Protein 7D35 (pdb70)

Foldseek 3Di:
DFDKDWDDFQADVVVVVVLVVQLVVLVVPDDDFVSSQVSSQVVCCVVPNDDKGKGKAQDDDDDDDADGNFWTWIDGHRMI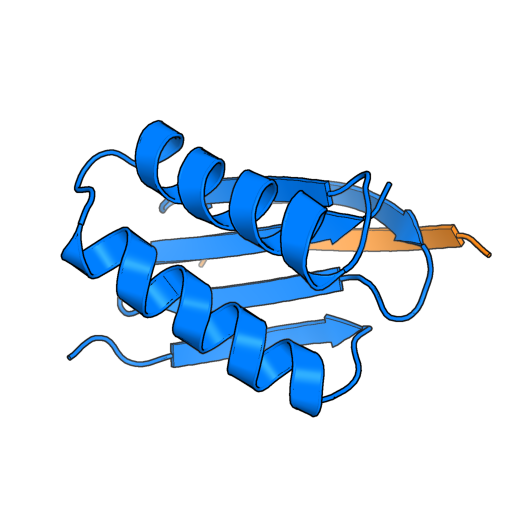MTMGHD/DDDDDDDDDD

B-factor: mean 33.05, std 10.66, range [12.39, 73.3]

Structure (mmCIF, N/CA/C/O backbone):
data_7D35
#
_entry.id   7D35
#
_cell.length_a   43.426
_cell.length_b   43.426
_cell.length_c   205.190
_cell.angle_alpha   90.000
_cell.angle_beta   90.000
_cell.angle_gamma   120.000
#
_symmetry.space_group_name_H-M   'P 61 2 2'
#
loop_
_entity.id
_entity.type
_entity.pdbx_description
1 polymer 'Dynein light chain 1, cytoplasmic'
2 polymer 'Peptide from Polymerase cofactor VP35'
3 water water
#
loop_
_atom_site.group_PDB
_atom_site.id
_atom_site.type_symbol
_atom_site.label_atom_id
_atom_site.label_alt_id
_atom_site.label_comp_id
_atom_site.label_asym_id
_atom_site.label_entity_id
_atom_site.label_seq_id
_atom_site.pdbx_PDB_ins_code
_atom_site.Cartn_x
_atom_site.Cartn_y
_atom_site.Cartn_z
_atom_site.occupancy
_atom_site.B_iso_or_equiv
_atom_site.auth_seq_id
_atom_site.auth_comp_id
_atom_site.auth_asym_id
_atom_site.auth_atom_id
_atom_site.pdbx_PDB_model_num
ATOM 1 N N . ASP A 1 5 ? 4.798 -11.881 3.449 1.00 54.44 3 ASP A N 1
ATOM 2 C CA . ASP A 1 5 ? 4.105 -10.728 2.881 1.00 59.64 3 ASP A CA 1
ATOM 3 C C . ASP A 1 5 ? 3.712 -10.996 1.418 1.00 57.24 3 ASP A C 1
ATOM 4 O O . ASP A 1 5 ? 2.519 -11.031 1.080 1.00 52.89 3 ASP A O 1
ATOM 9 N N . ARG A 1 6 ? 4.726 -11.170 0.563 1.00 59.23 4 ARG A N 1
ATOM 10 C CA . ARG A 1 6 ? 4.536 -11.428 -0.862 1.00 52.37 4 ARG A CA 1
ATOM 11 C C . ARG A 1 6 ? 4.575 -12.929 -1.126 1.00 51.27 4 ARG A C 1
ATOM 12 O O . ARG A 1 6 ? 5.401 -13.646 -0.553 1.00 53.00 4 ARG A O 1
ATOM 20 N N . LYS A 1 7 ? 3.699 -13.400 -2.012 1.00 46.58 5 LYS A N 1
ATOM 21 C CA . LYS A 1 7 ? 3.531 -14.836 -2.234 1.00 41.48 5 LYS A CA 1
ATOM 22 C C . LYS A 1 7 ? 4.619 -15.351 -3.176 1.00 45.25 5 LYS A C 1
ATOM 23 O O . LYS A 1 7 ? 4.598 -15.061 -4.380 1.00 48.65 5 LYS A O 1
ATOM 29 N N . ALA A 1 8 ? 5.561 -16.135 -2.644 1.00 39.57 6 ALA A N 1
ATOM 30 C CA . ALA A 1 8 ? 6.593 -16.744 -3.479 1.00 36.65 6 ALA A CA 1
ATOM 31 C C . ALA A 1 8 ? 6.011 -17.890 -4.305 1.00 40.69 6 ALA A C 1
ATOM 32 O O . ALA A 1 8 ? 5.350 -18.781 -3.767 1.00 43.34 6 ALA A O 1
ATOM 34 N N . VAL A 1 9 ? 6.249 -17.863 -5.618 1.00 44.43 7 VAL A N 1
ATOM 35 C CA . VAL A 1 9 ? 5.810 -18.907 -6.545 1.00 35.81 7 VAL A CA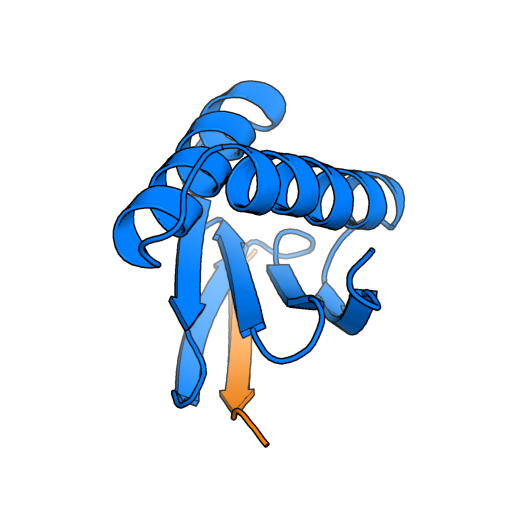 1
ATOM 36 C C . VAL A 1 9 ? 7.008 -19.269 -7.414 1.00 34.82 7 VAL A C 1
ATOM 37 O O . VAL A 1 9 ? 7.421 -18.468 -8.259 1.00 37.92 7 VAL A O 1
ATOM 41 N N . ILE A 1 10 ? 7.568 -20.461 -7.223 1.00 34.26 8 ILE A N 1
ATOM 42 C CA . ILE A 1 10 ? 8.694 -20.891 -8.049 1.00 31.42 8 ILE A CA 1
ATOM 43 C C . ILE A 1 10 ? 8.146 -21.421 -9.366 1.00 34.28 8 ILE A C 1
ATOM 44 O O . ILE A 1 10 ? 7.331 -22.350 -9.384 1.00 39.50 8 ILE A O 1
ATOM 49 N N . LYS A 1 11 ? 8.586 -20.821 -10.475 1.00 30.81 9 LYS A N 1
ATOM 50 C CA . LYS A 1 11 ? 8.076 -21.166 -11.791 1.00 33.47 9 LYS A CA 1
ATOM 51 C C . LYS A 1 11 ? 8.990 -22.120 -12.553 1.00 31.46 9 LYS A C 1
ATOM 52 O O . LYS A 1 11 ? 8.515 -22.828 -13.447 1.00 29.54 9 LYS A O 1
ATOM 58 N N . ASN A 1 12 ? 10.273 -22.174 -12.202 1.00 26.75 10 ASN A N 1
ATOM 59 C CA . ASN A 1 12 ? 11.223 -23.052 -12.864 1.00 28.78 10 ASN A CA 1
ATOM 60 C C . ASN A 1 12 ? 12.504 -23.063 -12.048 1.00 29.32 10 ASN A C 1
ATOM 61 O O . ASN A 1 12 ? 13.038 -22.000 -11.726 1.00 29.27 10 ASN A O 1
ATOM 66 N N . ALA A 1 13 ? 13.008 -24.245 -11.709 1.00 30.51 11 ALA A N 1
ATOM 67 C CA . ALA A 1 13 ? 14.235 -24.326 -10.926 1.00 32.67 11 ALA A CA 1
ATOM 68 C C . ALA A 1 13 ? 15.043 -25.534 -11.367 1.00 35.71 11 ALA A C 1
ATOM 69 O O . ALA A 1 13 ? 14.533 -26.657 -11.385 1.00 43.46 11 ALA A O 1
ATOM 71 N N . ASP A 1 14 ? 16.293 -25.293 -11.737 1.00 34.77 12 ASP A N 1
ATOM 72 C CA . ASP A 1 14 ? 17.313 -26.327 -11.837 1.00 35.02 12 ASP A CA 1
ATOM 73 C C . ASP A 1 14 ? 18.253 -26.052 -10.668 1.00 39.28 12 ASP A C 1
ATOM 74 O O . ASP A 1 14 ? 19.243 -25.324 -10.796 1.00 37.90 12 ASP A O 1
ATOM 79 N N . MET A 1 15 ? 17.914 -26.614 -9.505 1.00 35.95 13 MET A N 1
ATOM 80 C CA . MET A 1 15 ? 18.539 -26.165 -8.268 1.00 37.09 13 MET A CA 1
ATOM 81 C C . MET A 1 15 ? 18.073 -27.002 -7.087 1.00 39.23 13 MET A C 1
ATOM 82 O O . MET A 1 15 ? 16.864 -27.231 -6.931 1.00 35.26 13 MET A O 1
ATOM 87 N N . SER A 1 16 ? 19.011 -27.442 -6.237 1.00 36.66 14 SER A N 1
ATOM 88 C CA . SER A 1 16 ? 18.613 -28.137 -5.016 1.00 41.36 14 SER A CA 1
ATOM 89 C C . SER A 1 16 ? 17.565 -27.311 -4.279 1.00 42.38 14 SER A C 1
ATOM 90 O O . SER A 1 16 ? 17.555 -26.075 -4.339 1.00 39.85 14 SER A O 1
ATOM 93 N N . GLU A 1 17 ? 16.640 -27.997 -3.617 1.00 42.86 15 GLU A N 1
ATOM 94 C CA . GLU A 1 17 ? 15.531 -27.258 -3.042 1.00 48.79 15 GLU A CA 1
ATOM 95 C C . GLU A 1 17 ? 15.935 -26.587 -1.731 1.00 45.78 15 GLU A C 1
ATOM 96 O O . GLU A 1 17 ? 15.230 -25.693 -1.258 1.00 44.53 15 GLU A O 1
ATOM 102 N N . GLU A 1 18 ? 17.077 -26.968 -1.156 1.00 43.29 16 GLU A N 1
ATOM 103 C CA . GLU A 1 18 ? 17.697 -26.140 -0.129 1.00 49.17 16 GLU A CA 1
ATOM 104 C C . GLU A 1 18 ? 18.009 -24.760 -0.693 1.00 45.33 16 GLU A C 1
ATOM 105 O O . GLU A 1 18 ? 17.549 -23.735 -0.173 1.00 40.80 16 GLU A O 1
ATOM 111 N N . MET A 1 19 ? 18.810 -24.726 -1.763 1.00 42.39 17 MET A N 1
ATOM 112 C CA . MET A 1 19 ? 19.162 -23.465 -2.405 1.00 36.37 17 MET A CA 1
ATOM 113 C C . MET A 1 19 ? 17.930 -22.697 -2.856 1.00 34.70 17 MET A C 1
ATOM 114 O O . MET A 1 19 ? 17.923 -21.460 -2.816 1.00 33.11 17 MET A O 1
ATOM 119 N N . GLN A 1 20 ? 16.881 -23.400 -3.288 1.00 36.10 18 GLN A N 1
ATOM 120 C CA . GLN A 1 20 ? 15.655 -22.716 -3.685 1.00 36.96 18 GLN A CA 1
ATOM 121 C C . GLN A 1 20 ? 15.079 -21.918 -2.517 1.00 37.20 18 GLN A C 1
ATOM 122 O O . GLN A 1 20 ? 14.830 -20.713 -2.630 1.00 37.56 18 GLN A O 1
ATOM 128 N N . GLN A 1 21 ? 14.872 -22.574 -1.374 1.00 36.46 19 GLN A N 1
ATOM 129 C CA . GLN A 1 21 ? 14.365 -21.857 -0.208 1.00 38.42 19 GLN A CA 1
ATOM 130 C C . GLN A 1 21 ? 15.288 -20.702 0.167 1.00 33.63 19 GLN A C 1
ATOM 131 O O . GLN A 1 21 ? 14.823 -19.617 0.536 1.00 30.03 19 GLN A O 1
ATOM 137 N N . ASP A 1 22 ? 16.603 -20.910 0.047 1.00 32.67 20 ASP A N 1
ATOM 138 C CA . ASP A 1 22 ? 17.546 -19.845 0.352 1.00 28.49 20 ASP A CA 1
ATOM 139 C C . ASP A 1 22 ? 17.425 -18.696 -0.644 1.00 34.88 20 ASP A C 1
ATOM 140 O O . ASP A 1 22 ? 17.450 -17.521 -0.249 1.00 34.32 20 ASP A O 1
ATOM 145 N N . SER A 1 23 ? 17.298 -19.013 -1.939 1.00 29.55 21 SER A N 1
ATOM 146 C CA . SER A 1 23 ? 17.059 -17.981 -2.944 1.00 31.27 21 SER A CA 1
ATOM 147 C C . SER A 1 23 ? 15.847 -17.140 -2.570 1.00 30.23 21 SER A C 1
ATOM 148 O O . SER A 1 23 ? 15.905 -15.906 -2.530 1.00 29.47 21 SER A O 1
ATOM 151 N N . VAL A 1 24 ? 14.726 -17.817 -2.313 1.00 31.45 22 VAL A N 1
ATOM 152 C CA . VAL A 1 24 ? 13.459 -17.157 -2.027 1.00 30.78 22 VAL A CA 1
ATOM 153 C C . VAL A 1 24 ? 13.568 -16.307 -0.778 1.00 33.15 22 VAL A C 1
ATOM 154 O O . VAL A 1 24 ? 12.931 -15.252 -0.675 1.00 35.08 22 VAL A O 1
ATOM 158 N N . GLU A 1 25 ? 14.394 -16.738 0.175 1.00 31.52 23 GLU A N 1
ATOM 159 C CA . GLU A 1 25 ? 14.585 -16.009 1.420 1.00 37.94 23 GLU A CA 1
ATOM 160 C C . GLU A 1 25 ? 15.504 -14.812 1.221 1.00 36.14 23 GLU A C 1
ATOM 161 O O . GLU A 1 25 ? 15.189 -13.693 1.649 1.00 34.59 23 GLU A O 1
ATOM 167 N N . CYS A 1 26 ? 16.651 -15.042 0.575 1.00 30.95 24 CYS A N 1
ATOM 168 C CA . CYS A 1 26 ? 17.565 -13.952 0.260 1.00 35.50 24 CYS A CA 1
ATOM 169 C C . CYS A 1 26 ? 16.861 -12.847 -0.523 1.00 36.46 24 CYS A C 1
ATOM 170 O O . CYS A 1 26 ? 17.172 -11.662 -0.351 1.00 35.34 24 CYS A O 1
ATOM 173 N N . ALA A 1 27 ? 15.892 -13.216 -1.364 1.00 34.10 25 ALA A N 1
ATOM 174 C CA . ALA A 1 27 ? 15.140 -12.241 -2.141 1.00 32.41 25 ALA A CA 1
ATOM 175 C C . ALA A 1 27 ? 14.042 -11.580 -1.317 1.00 31.65 25 ALA A C 1
ATOM 176 O O . ALA A 1 27 ? 13.669 -10.436 -1.592 1.00 27.61 25 ALA A O 1
ATOM 178 N N . THR A 1 28 ? 13.487 -12.293 -0.335 1.00 34.17 26 THR A N 1
ATOM 179 C CA . THR A 1 28 ? 12.593 -11.650 0.622 1.00 34.32 26 THR A CA 1
ATOM 180 C C . THR A 1 28 ? 13.329 -10.549 1.373 1.00 32.55 26 THR A C 1
ATOM 181 O O . THR A 1 28 ? 12.806 -9.439 1.544 1.00 27.58 26 THR A O 1
ATOM 185 N N . GLN A 1 29 ? 14.566 -10.837 1.791 1.00 32.48 27 GLN A N 1
ATOM 186 C CA . GLN A 1 29 ? 15.396 -9.837 2.447 1.00 31.12 27 GLN A CA 1
ATOM 187 C C . GLN A 1 29 ? 15.657 -8.653 1.545 1.00 30.97 27 GLN A C 1
ATOM 188 O O . GLN A 1 29 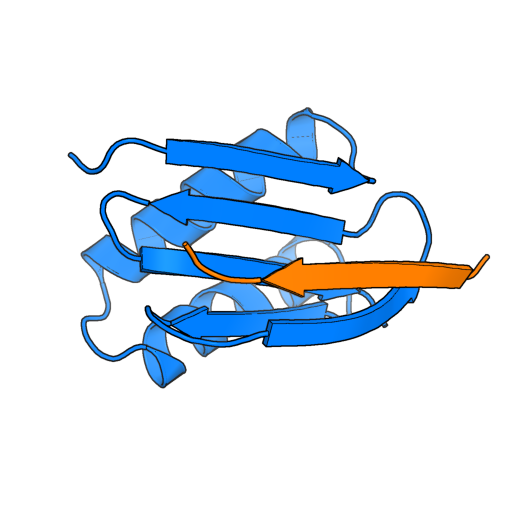? 15.615 -7.502 1.993 1.00 35.41 27 GLN A O 1
ATOM 194 N N . ALA A 1 30 ? 15.966 -8.918 0.277 1.00 34.39 28 ALA A N 1
ATOM 195 C CA . ALA A 1 30 ? 16.237 -7.839 -0.658 1.00 30.60 28 ALA A CA 1
ATOM 196 C C . ALA A 1 30 ? 15.029 -6.925 -0.790 1.00 27.68 28 ALA A C 1
ATOM 197 O O . ALA A 1 30 ? 15.171 -5.698 -0.817 1.00 28.03 28 ALA A O 1
ATOM 199 N N . LEU A 1 31 ? 13.829 -7.508 -0.856 1.00 27.81 29 LEU A N 1
ATOM 200 C CA . LEU A 1 31 ? 12.602 -6.721 -0.969 1.00 33.48 29 LEU A CA 1
ATOM 201 C C . LEU A 1 31 ? 12.259 -5.982 0.316 1.00 33.46 29 LEU A C 1
ATOM 202 O O . LEU A 1 31 ? 11.505 -5.001 0.270 1.00 33.80 29 LEU A O 1
ATOM 207 N N . GLU A 1 32 ? 12.750 -6.456 1.463 1.00 36.64 30 GLU A N 1
ATOM 208 C CA . GLU A 1 32 ? 12.529 -5.738 2.713 1.00 36.28 30 GLU A CA 1
ATOM 209 C C . GLU A 1 32 ? 13.476 -4.554 2.833 1.00 32.24 30 GLU A C 1
ATOM 210 O O . GLU A 1 32 ? 13.105 -3.522 3.404 1.00 33.53 30 GLU A O 1
ATOM 216 N N . LYS A 1 33 ? 14.670 -4.668 2.255 1.00 27.54 31 LYS A N 1
ATOM 217 C CA . LYS A 1 33 ? 15.677 -3.621 2.331 1.00 27.89 31 LYS A CA 1
ATOM 218 C C . LYS A 1 33 ? 15.599 -2.628 1.176 1.00 28.94 31 LYS A C 1
ATOM 219 O O . LYS A 1 33 ? 15.742 -1.423 1.393 1.00 32.52 31 LYS A O 1
ATOM 225 N N . TYR A 1 34 ? 15.370 -3.096 -0.051 1.00 32.52 32 TYR A N 1
ATOM 226 C CA . TYR A 1 34 ? 15.494 -2.272 -1.247 1.00 27.02 32 TYR A CA 1
ATOM 227 C C . TYR A 1 34 ? 14.174 -2.194 -2.013 1.00 30.02 32 TYR A C 1
ATOM 228 O O . TYR A 1 34 ? 13.407 -3.164 -2.064 1.00 28.95 32 TYR A O 1
ATOM 237 N N . ASN A 1 35 ? 13.925 -1.039 -2.634 1.00 30.01 33 ASN A N 1
ATOM 238 C CA . ASN A 1 35 ? 12.693 -0.837 -3.385 1.00 31.08 33 ASN A CA 1
ATOM 239 C C . ASN A 1 35 ? 12.900 -0.807 -4.878 1.00 30.77 33 ASN A C 1
ATOM 240 O O . ASN A 1 35 ? 11.924 -0.949 -5.619 1.00 34.45 33 ASN A O 1
ATOM 245 N N . ILE A 1 36 ? 14.127 -0.593 -5.332 1.00 34.31 34 ILE A N 1
ATOM 246 C CA . ILE A 1 36 ? 14.431 -0.439 -6.748 1.00 25.87 34 ILE A CA 1
ATOM 247 C C . ILE A 1 36 ? 15.055 -1.731 -7.253 1.00 25.78 34 ILE A C 1
ATOM 248 O O . ILE A 1 36 ? 15.960 -2.288 -6.615 1.00 23.43 34 ILE A O 1
ATOM 253 N N . GLU A 1 37 ? 14.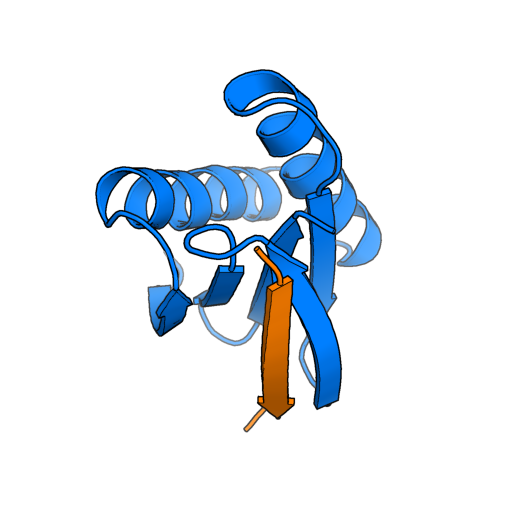587 -2.187 -8.420 1.00 24.37 35 GLU A N 1
ATOM 254 C CA . GLU A 1 37 ? 14.888 -3.535 -8.895 1.00 23.36 35 GLU A CA 1
ATOM 255 C C . GLU A 1 37 ? 16.391 -3.785 -9.023 1.00 23.34 35 GLU A C 1
ATOM 256 O O . GLU A 1 37 ? 16.900 -4.807 -8.552 1.00 26.58 35 GLU A O 1
ATOM 262 N N . LYS A 1 38 ? 17.123 -2.869 -9.657 1.00 23.64 36 LYS A N 1
ATOM 263 C CA . LYS A 1 38 ? 18.565 -3.062 -9.782 1.00 24.68 36 LYS A CA 1
ATOM 264 C C . LYS A 1 38 ? 19.240 -3.201 -8.419 1.00 28.09 36 LYS A C 1
ATOM 265 O O . LYS A 1 38 ? 20.270 -3.875 -8.306 1.00 27.32 36 LYS A O 1
ATOM 271 N N . ASP A 1 39 ? 18.683 -2.577 -7.373 1.00 24.64 37 ASP A N 1
ATOM 272 C CA . ASP A 1 39 ? 19.288 -2.692 -6.051 1.00 26.23 37 ASP A CA 1
ATOM 273 C C . ASP A 1 39 ? 18.921 -4.016 -5.391 1.00 26.41 37 ASP A C 1
ATOM 274 O O . ASP A 1 39 ? 19.748 -4.622 -4.694 1.00 21.70 37 ASP A O 1
ATOM 279 N N . ILE A 1 40 ? 17.685 -4.474 -5.613 1.00 26.11 38 ILE A N 1
ATOM 280 C CA . ILE A 1 40 ? 17.285 -5.809 -5.178 1.00 24.79 38 ILE A CA 1
ATOM 281 C C . ILE A 1 40 ? 18.174 -6.858 -5.826 1.00 22.83 38 ILE A C 1
ATOM 282 O O . ILE A 1 40 ? 18.721 -7.739 -5.151 1.00 20.59 38 ILE A O 1
ATOM 287 N N . ALA A 1 41 ? 18.329 -6.774 -7.155 1.00 24.27 39 ALA A N 1
ATOM 288 C CA . ALA A 1 41 ? 19.133 -7.757 -7.877 1.00 23.06 39 ALA A CA 1
ATOM 289 C C . ALA A 1 41 ? 20.559 -7.781 -7.350 1.00 20.80 39 ALA A C 1
ATOM 290 O O . ALA A 1 41 ? 21.148 -8.856 -7.192 1.00 19.71 39 ALA A O 1
ATOM 292 N N . ALA A 1 42 ? 21.124 -6.603 -7.057 1.00 22.40 40 ALA A N 1
ATOM 293 C CA . ALA A 1 42 ? 22.499 -6.539 -6.572 1.00 22.64 40 ALA A CA 1
ATOM 294 C C . ALA A 1 42 ? 22.650 -7.229 -5.223 1.00 23.62 40 ALA A C 1
ATOM 295 O O . ALA A 1 42 ? 23.672 -7.887 -4.979 1.00 24.84 40 ALA A O 1
ATOM 297 N N . HIS A 1 43 ? 21.646 -7.102 -4.344 1.00 22.51 41 HIS A N 1
ATOM 298 C CA . HIS A 1 43 ? 21.717 -7.748 -3.037 1.00 22.52 41 HIS A CA 1
ATOM 299 C C . HIS A 1 43 ? 21.740 -9.265 -3.172 1.00 23.67 41 HIS A C 1
ATOM 300 O O . HIS A 1 43 ? 22.482 -9.946 -2.459 1.00 22.25 41 HIS A O 1
ATOM 307 N N . ILE A 1 44 ? 20.945 -9.810 -4.098 1.00 24.84 42 ILE A N 1
ATOM 308 C CA . ILE A 1 44 ? 20.857 -11.260 -4.237 1.00 22.09 42 ILE A CA 1
ATOM 309 C C . ILE A 1 44 ? 22.106 -11.806 -4.917 1.00 24.32 42 ILE A C 1
ATOM 310 O O . ILE A 1 44 ? 22.673 -12.814 -4.485 1.00 26.21 42 ILE A O 1
ATOM 315 N N . LYS A 1 45 ? 22.542 -11.160 -6.004 1.00 25.36 43 LYS A N 1
ATOM 316 C CA . LYS A 1 45 ? 23.757 -11.607 -6.682 1.00 25.05 43 LYS A CA 1
ATOM 317 C C . LYS A 1 45 ? 24.941 -11.610 -5.730 1.00 25.66 43 LYS A C 1
ATOM 318 O O . LYS A 1 45 ? 25.765 -12.530 -5.756 1.00 26.24 43 LYS A O 1
ATOM 324 N N . LYS A 1 46 ? 25.062 -10.573 -4.901 1.00 27.2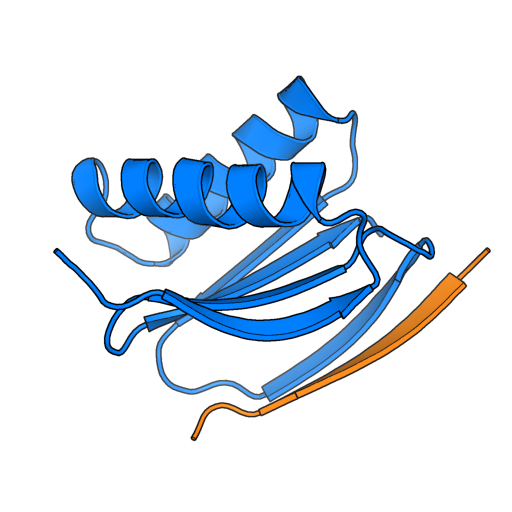6 44 LYS A N 1
ATOM 325 C CA . LYS A 1 46 ? 26.231 -10.491 -4.032 1.00 26.80 44 LYS A CA 1
ATOM 326 C C . LYS A 1 46 ? 26.126 -11.494 -2.897 1.00 25.78 44 LYS A C 1
ATOM 327 O O . LYS A 1 46 ? 27.122 -12.132 -2.536 1.00 25.42 44 LYS A O 1
ATOM 333 N N . GLU A 1 47 ? 24.919 -11.685 -2.358 1.00 26.20 45 GLU A N 1
ATOM 334 C CA . GLU A 1 47 ? 24.739 -12.685 -1.313 1.00 30.89 45 GLU A CA 1
ATOM 335 C C . GLU A 1 47 ? 24.995 -14.082 -1.841 1.00 32.27 45 GLU A C 1
ATOM 336 O O . GLU A 1 47 ? 25.599 -14.908 -1.146 1.00 35.43 45 GLU A O 1
ATOM 342 N N . PHE A 1 48 ? 24.545 -14.368 -3.068 1.00 31.69 46 PHE A N 1
ATOM 343 C CA . PHE A 1 48 ? 24.810 -15.681 -3.644 1.00 29.51 46 PHE A CA 1
ATOM 344 C C . PHE A 1 48 ? 26.273 -15.830 -4.038 1.00 27.22 46 PHE A C 1
ATOM 345 O O . PHE A 1 48 ? 26.875 -16.879 -3.800 1.00 28.67 46 PHE A O 1
ATOM 353 N N . ASP A 1 49 ? 26.878 -14.790 -4.601 1.00 27.41 47 ASP A N 1
ATOM 354 C CA . ASP A 1 49 ? 28.325 -14.825 -4.789 1.00 31.23 47 ASP A CA 1
ATOM 355 C C . ASP A 1 49 ? 29.056 -15.173 -3.489 1.00 35.37 47 ASP A C 1
ATOM 356 O O . ASP A 1 49 ? 30.102 -15.832 -3.523 1.00 36.01 47 ASP A O 1
ATOM 361 N N . LYS A 1 50 ? 28.521 -14.747 -2.335 1.00 33.73 48 LYS A N 1
ATOM 362 C CA . LYS A 1 50 ? 29.141 -15.040 -1.043 1.00 31.42 48 LYS A CA 1
ATOM 363 C C . LYS A 1 50 ? 28.764 -16.437 -0.549 1.00 35.62 48 LYS A C 1
ATOM 364 O O . LYS A 1 50 ? 29.633 -17.278 -0.302 1.00 36.96 48 LYS A O 1
ATOM 370 N N . LYS A 1 51 ? 27.462 -16.707 -0.416 1.00 33.84 49 LYS A N 1
ATOM 371 C CA . LYS A 1 51 ? 27.002 -17.977 0.140 1.00 40.34 49 LYS A CA 1
ATOM 372 C C . LYS A 1 51 ? 27.286 -19.185 -0.763 1.00 40.87 49 LYS A C 1
ATOM 373 O O . LYS A 1 51 ? 27.317 -20.316 -0.260 1.00 40.59 49 LYS A O 1
ATOM 379 N N . TYR A 1 52 ? 27.501 -18.994 -2.073 1.00 36.89 50 TYR A N 1
ATOM 380 C CA . TYR A 1 52 ? 27.650 -20.153 -2.948 1.00 37.65 50 TYR A CA 1
ATOM 381 C C . TYR A 1 52 ? 28.775 -20.031 -3.964 1.00 35.76 50 TYR A C 1
ATOM 382 O O . TYR A 1 52 ? 28.848 -20.868 -4.870 1.00 34.38 50 TYR A O 1
ATOM 391 N N . ASN A 1 53 ? 29.656 -19.025 -3.834 1.00 37.82 51 ASN A N 1
ATOM 392 C CA . ASN A 1 53 ? 30.799 -18.748 -4.704 1.00 34.91 51 ASN A CA 1
ATOM 393 C C . ASN A 1 53 ? 30.277 -18.180 -6.020 1.00 37.75 51 ASN A C 1
ATOM 394 O O . ASN A 1 53 ? 29.110 -18.406 -6.368 1.00 35.46 51 ASN A O 1
ATOM 399 N N . PRO A 1 54 ? 31.088 -17.401 -6.762 1.00 34.68 52 PRO A N 1
ATOM 400 C CA . PRO A 1 54 ? 30.682 -16.789 -8.033 1.00 35.36 52 PRO A CA 1
ATOM 401 C C . PRO A 1 54 ? 30.627 -17.840 -9.141 1.00 36.69 52 PRO A C 1
ATOM 402 O O . PRO A 1 54 ? 31.075 -18.962 -8.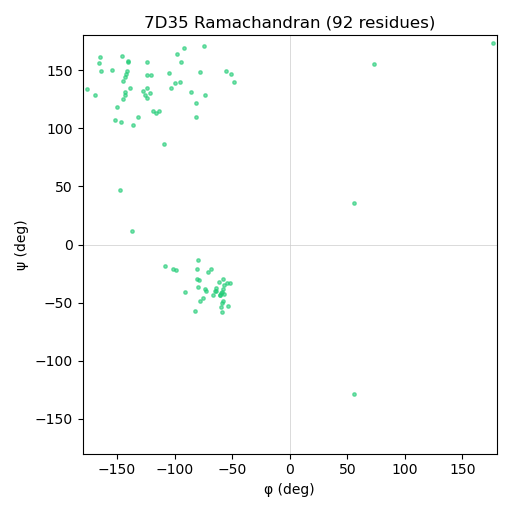900 1.00 36.16 52 PRO A O 1
ATOM 406 N N . THR A 1 55 ? 30.108 -17.520 -10.325 1.00 38.48 53 THR A N 1
ATOM 407 C CA . THR A 1 55 ? 29.585 -16.208 -10.687 1.00 32.97 53 THR A CA 1
ATOM 408 C C . THR A 1 55 ? 28.088 -16.228 -10.931 1.00 31.86 53 THR A C 1
ATOM 409 O O . THR A 1 55 ? 27.618 -16.876 -11.867 1.00 29.79 53 THR A O 1
ATOM 413 N N . TRP A 1 56 ? 27.334 -15.530 -10.085 1.00 29.66 54 TRP A N 1
ATOM 414 C CA . TRP A 1 56 ? 25.894 -15.468 -10.263 1.00 24.47 54 TRP A CA 1
ATOM 415 C C . TRP A 1 56 ? 25.501 -14.183 -10.981 1.00 23.33 54 TRP A C 1
ATOM 416 O O . TRP A 1 56 ? 26.279 -13.233 -11.096 1.00 23.95 54 TRP A O 1
ATOM 427 N N . HIS A 1 57 ? 24.277 -14.186 -11.491 1.00 20.54 55 HIS A N 1
ATOM 428 C CA . HIS A 1 57 ? 23.697 -13.068 -12.212 1.00 18.11 55 HIS A CA 1
ATOM 429 C C . HIS A 1 57 ? 22.229 -13.013 -11.834 1.00 20.55 55 HIS A C 1
ATOM 430 O O . HIS A 1 57 ? 21.599 -14.051 -11.616 1.00 20.79 55 HIS A O 1
ATOM 437 N N . CYS A 1 58 ? 21.687 -11.810 -11.727 1.00 20.72 56 CYS A N 1
ATOM 438 C CA . CYS A 1 58 ? 20.348 -11.685 -11.178 1.00 19.68 56 CYS A CA 1
ATOM 439 C C . CYS A 1 58 ? 19.575 -10.595 -11.894 1.00 16.86 56 CYS A C 1
ATOM 440 O O . CYS A 1 58 ? 20.073 -9.480 -12.070 1.00 17.31 56 CYS A O 1
ATOM 443 N N . ILE A 1 59 ? 18.355 -10.930 -12.305 1.00 17.58 57 ILE A N 1
ATOM 444 C CA . ILE A 1 59 ? 17.442 -9.982 -12.925 1.00 17.97 57 ILE A CA 1
ATOM 445 C C . ILE A 1 59 ? 16.180 -9.925 -12.082 1.00 18.08 57 ILE A C 1
ATOM 446 O O . ILE A 1 59 ? 15.587 -10.966 -11.785 1.00 17.14 57 ILE A O 1
ATOM 451 N N . VAL A 1 60 ? 15.751 -8.713 -11.736 1.00 16.08 58 VAL A N 1
ATOM 452 C CA . VAL A 1 60 ? 14.526 -8.488 -10.982 1.00 17.85 58 VAL A CA 1
ATOM 453 C C . VAL A 1 60 ? 13.663 -7.505 -11.756 1.00 20.16 58 VAL A C 1
ATOM 454 O O . VAL A 1 60 ? 14.150 -6.439 -12.141 1.00 20.34 58 VAL A O 1
ATOM 458 N N . GLY A 1 61 ? 12.393 -7.851 -11.984 1.00 20.05 59 GLY A N 1
ATOM 459 C CA . GLY A 1 61 ? 11.520 -6.963 -12.749 1.00 26.80 59 GLY A CA 1
ATOM 460 C C . GLY A 1 61 ? 10.143 -7.552 -12.984 1.00 25.27 59 GLY A C 1
ATOM 461 O O . GLY A 1 61 ? 9.871 -8.710 -12.666 1.00 26.03 59 GLY A O 1
ATOM 462 N N . ARG A 1 62 ? 9.269 -6.719 -13.557 1.00 25.85 60 ARG A N 1
ATOM 463 C CA . ARG A 1 62 ? 7.880 -7.090 -13.784 1.00 29.86 60 ARG A CA 1
ATOM 464 C C . ARG A 1 62 ? 7.572 -7.506 -15.217 1.00 34.39 60 ARG A C 1
ATOM 465 O O . ARG A 1 62 ? 6.572 -8.200 -15.442 1.00 29.79 60 ARG A O 1
ATOM 473 N N . ASN A 1 63 ? 8.399 -7.113 -16.184 1.00 30.76 61 ASN A N 1
ATOM 474 C CA . ASN A 1 63 ? 8.144 -7.464 -17.576 1.00 39.59 61 ASN A CA 1
ATOM 475 C C . ASN A 1 63 ? 9.496 -7.655 -18.257 1.00 29.67 61 ASN A C 1
ATOM 476 O O . ASN A 1 63 ? 10.196 -6.676 -18.540 1.00 30.89 61 ASN A O 1
ATOM 481 N N . PHE A 1 64 ? 9.854 -8.912 -18.508 1.00 27.43 62 PHE A N 1
ATOM 482 C CA . PHE A 1 64 ? 11.064 -9.233 -19.253 1.00 21.52 62 PHE A CA 1
ATOM 483 C C . PHE A 1 64 ? 11.006 -10.689 -19.677 1.00 20.77 62 PHE A C 1
ATOM 484 O O . PHE A 1 64 ? 10.304 -11.506 -19.080 1.00 22.75 62 PHE A O 1
ATOM 492 N N . GLY A 1 65 ? 11.751 -10.997 -20.736 1.00 20.04 63 GLY A N 1
ATOM 493 C CA . GLY A 1 65 ? 11.994 -12.361 -21.127 1.00 16.13 63 GLY A CA 1
ATOM 494 C C . GLY A 1 65 ? 13.498 -12.561 -21.185 1.00 17.54 63 GLY A C 1
ATOM 495 O O . GLY A 1 65 ? 14.253 -11.606 -21.319 1.00 17.40 63 GLY A O 1
ATOM 496 N N . SER A 1 66 ? 13.922 -13.809 -21.053 1.00 16.20 64 SER A N 1
ATOM 497 C CA . SER A 1 66 ? 15.345 -14.064 -20.922 1.00 16.09 64 SER A CA 1
ATOM 498 C C . SER A 1 66 ? 15.745 -15.308 -21.699 1.00 18.73 64 SER A C 1
ATOM 499 O O . SER A 1 66 ? 14.925 -16.187 -21.964 1.00 18.46 64 SER A O 1
ATOM 502 N N . TYR A 1 67 ? 17.034 -15.371 -22.038 1.00 18.18 65 TYR A N 1
ATOM 503 C CA . TYR A 1 67 ? 17.660 -16.596 -22.520 1.00 18.31 65 TYR A CA 1
ATOM 504 C C . TYR A 1 67 ? 19.130 -16.598 -22.114 1.00 21.37 65 TYR A C 1
ATOM 505 O O . TYR A 1 67 ? 19.893 -15.718 -22.523 1.00 21.73 65 TYR A O 1
ATOM 514 N N . VAL A 1 68 ? 19.534 -17.584 -21.309 1.00 20.09 66 VAL A N 1
ATOM 515 C CA . VAL A 1 68 ? 20.794 -17.536 -20.575 1.00 21.24 66 VAL A CA 1
ATOM 516 C C . VAL A 1 68 ? 21.362 -18.945 -20.479 1.00 25.24 66 VAL A C 1
ATOM 517 O O . VAL A 1 68 ? 20.653 -19.940 -20.657 1.00 25.56 66 VAL A O 1
ATOM 521 N N . THR A 1 69 ? 22.662 -19.015 -20.173 1.00 23.76 67 THR A N 1
ATOM 522 C CA . THR A 1 69 ? 23.399 -20.268 -20.049 1.00 26.97 67 THR A CA 1
ATOM 523 C C . THR A 1 69 ? 23.931 -20.389 -18.626 1.00 29.46 67 THR A C 1
ATOM 524 O O . THR A 1 69 ? 24.787 -19.603 -18.199 1.00 30.58 67 THR A O 1
ATOM 528 N N . HIS A 1 70 ? 23.434 -21.383 -17.905 1.00 32.84 68 HIS A N 1
ATOM 529 C CA . HIS A 1 70 ? 23.672 -21.526 -16.476 1.00 37.24 68 HIS A CA 1
ATOM 530 C C . HIS A 1 70 ? 24.200 -22.918 -16.183 1.00 37.22 68 HIS A C 1
ATOM 531 O O . HIS A 1 70 ? 23.645 -23.914 -16.664 1.00 39.68 68 HIS A O 1
ATOM 538 N N . GLU A 1 71 ? 25.268 -22.977 -15.398 1.00 36.36 69 GLU A N 1
ATOM 539 C CA . GLU A 1 71 ? 25.743 -24.243 -14.876 1.00 37.98 69 GLU A CA 1
ATOM 540 C C . GLU A 1 71 ? 24.570 -25.014 -14.290 1.00 40.89 69 GLU A C 1
ATOM 541 O O . GLU A 1 71 ? 23.656 -24.425 -13.702 1.00 39.18 69 GLU A O 1
ATOM 547 N N . THR A 1 72 ? 24.565 -26.328 -14.522 1.00 42.68 70 THR A N 1
ATOM 548 C CA . THR A 1 72 ? 23.489 -27.177 -14.023 1.00 41.35 70 THR A CA 1
ATOM 549 C C . THR A 1 72 ? 23.326 -27.030 -12.508 1.00 42.77 70 THR A C 1
ATOM 550 O O . THR A 1 72 ? 24.286 -26.771 -11.773 1.00 40.09 70 THR A O 1
ATOM 554 N N . LYS A 1 73 ? 22.079 -27.199 -12.053 1.00 42.59 71 LYS A N 1
ATOM 555 C CA . LYS A 1 73 ? 21.682 -27.079 -10.645 1.00 41.98 71 LYS A CA 1
ATOM 556 C C . LYS A 1 73 ? 22.076 -25.728 -10.058 1.00 42.34 71 LYS A C 1
ATOM 557 O O . LYS A 1 73 ? 22.433 -25.626 -8.879 1.00 40.99 71 LYS A O 1
ATOM 563 N N . HIS A 1 74 ? 22.002 -24.682 -10.884 1.00 38.03 72 HIS A N 1
ATOM 564 C CA . HIS A 1 74 ? 22.347 -23.334 -10.447 1.00 36.49 72 HIS A CA 1
ATOM 565 C C . HIS A 1 74 ? 21.486 -22.308 -11.169 1.00 29.87 72 HIS A C 1
ATOM 566 O O . HIS A 1 74 ? 21.982 -21.293 -11.661 1.00 28.57 72 HIS A O 1
ATOM 573 N N . PHE A 1 75 ? 20.176 -22.562 -11.210 1.00 29.49 73 PHE A N 1
ATOM 574 C CA . PHE A 1 75 ? 19.200 -21.725 -11.891 1.00 27.63 73 PHE A CA 1
ATOM 575 C C . PHE A 1 75 ? 17.915 -21.757 -11.088 1.00 27.78 73 PHE A C 1
ATOM 576 O O . PHE A 1 75 ? 17.535 -22.810 -10.571 1.00 29.10 73 PHE A O 1
ATOM 584 N N . ILE A 1 76 ? 17.253 -20.601 -10.991 1.00 24.29 74 ILE A N 1
ATOM 585 C CA . ILE A 1 76 ? 15.949 -20.486 -10.357 1.00 24.35 74 ILE A CA 1
ATOM 586 C C . ILE A 1 76 ? 15.257 -19.276 -10.964 1.00 23.51 74 ILE A C 1
ATOM 587 O O . ILE A 1 76 ? 15.906 -18.326 -11.405 1.00 23.73 74 ILE A O 1
ATOM 592 N N . TYR A 1 77 ? 13.932 -19.332 -11.020 1.00 23.91 75 TYR A N 1
ATOM 593 C CA . TYR A 1 77 ? 13.132 -18.262 -11.615 1.00 24.90 75 TYR A CA 1
ATOM 594 C C . TYR A 1 77 ? 11.778 -18.282 -10.917 1.00 26.88 75 TYR A C 1
ATOM 595 O O . TYR A 1 77 ? 10.967 -19.186 -11.148 1.00 26.18 75 TYR A O 1
ATOM 604 N N . PHE A 1 78 ? 11.537 -17.295 -10.057 1.00 29.23 76 PHE A N 1
ATOM 605 C CA . PHE A 1 78 ? 10.356 -17.283 -9.204 1.00 28.61 76 PHE A CA 1
ATOM 606 C C . PHE A 1 78 ? 9.792 -15.872 -9.103 1.00 27.42 76 PHE A C 1
ATOM 607 O O . PHE A 1 78 ? 10.489 -14.880 -9.320 1.00 25.25 76 PHE A O 1
ATOM 615 N N . TYR A 1 79 ? 8.510 -15.802 -8.762 1.00 30.65 77 TYR A N 1
ATOM 616 C CA . TYR A 1 79 ? 7.852 -14.549 -8.431 1.00 30.95 77 TYR A CA 1
ATOM 617 C C . TYR A 1 79 ? 7.857 -14.313 -6.919 1.00 38.39 77 TYR A C 1
ATOM 618 O O . TYR A 1 79 ? 7.987 -15.238 -6.107 1.00 34.13 77 TYR A O 1
ATOM 627 N N . LEU A 1 80 ? 7.738 -13.039 -6.555 1.00 36.23 78 LEU A N 1
ATOM 628 C CA . LEU A 1 80 ? 7.544 -12.604 -5.174 1.00 36.65 78 LEU A CA 1
ATOM 629 C C . LEU A 1 80 ? 6.454 -11.541 -5.246 1.00 41.34 78 LEU A C 1
ATOM 630 O O . LEU A 1 80 ? 6.707 -10.402 -5.652 1.00 42.25 78 LEU A O 1
ATOM 635 N N . GLY A 1 81 ? 5.242 -11.917 -4.870 1.00 42.83 79 GLY A N 1
ATOM 636 C CA . GLY A 1 81 ? 4.123 -11.077 -5.232 1.00 43.70 79 GLY A CA 1
ATOM 637 C C . GLY A 1 81 ? 4.150 -10.917 -6.733 1.00 44.57 79 GLY A C 1
ATOM 638 O O . GLY A 1 81 ? 4.275 -11.894 -7.482 1.00 39.09 79 GLY A O 1
ATOM 639 N N . GLN A 1 82 ? 4.095 -9.664 -7.182 1.00 49.18 80 GLN A N 1
ATOM 640 C CA . GLN A 1 82 ? 4.066 -9.385 -8.610 1.00 43.24 80 GLN A CA 1
ATOM 641 C C . GLN A 1 82 ? 5.449 -9.440 -9.249 1.00 42.47 80 GLN A C 1
ATOM 642 O O . GLN A 1 82 ? 5.543 -9.672 -10.457 1.00 38.22 80 GLN A O 1
ATOM 648 N N . VAL A 1 83 ? 6.512 -9.300 -8.460 1.00 42.42 81 VAL A N 1
ATOM 649 C CA . VAL A 1 83 ? 7.865 -9.135 -8.981 1.00 32.64 81 VAL A CA 1
ATOM 650 C C . VAL A 1 83 ? 8.508 -10.487 -9.264 1.00 33.41 81 VAL A C 1
ATOM 651 O O . VAL A 1 83 ? 8.554 -11.360 -8.388 1.00 32.66 81 VAL A O 1
ATOM 655 N N . ALA A 1 84 ? 9.095 -10.628 -10.459 1.00 29.97 82 ALA A N 1
ATOM 656 C CA . ALA A 1 84 ? 9.797 -11.841 -10.866 1.00 27.79 82 ALA A CA 1
ATOM 657 C C . ALA A 1 84 ? 11.309 -11.681 -10.710 1.00 24.40 82 ALA A C 1
ATOM 658 O O . ALA A 1 84 ? 11.870 -10.630 -11.040 1.00 24.93 82 ALA A O 1
ATOM 660 N N . ILE A 1 85 ? 11.965 -12.742 -10.222 1.00 21.83 83 ILE A N 1
ATOM 661 C CA . ILE A 1 85 ? 13.404 -12.772 -9.969 1.00 19.02 83 ILE A CA 1
ATOM 662 C C . ILE A 1 85 ? 14.012 -13.937 -10.740 1.00 19.20 83 ILE A C 1
ATOM 663 O O . ILE A 1 85 ? 13.479 -15.050 -10.713 1.00 19.79 83 ILE A O 1
ATOM 668 N N . LEU A 1 86 ? 15.132 -13.677 -11.416 1.00 19.45 84 LEU A N 1
ATOM 669 C CA . LEU A 1 86 ? 15.885 -14.674 -12.165 1.00 18.01 84 LEU A CA 1
ATOM 670 C C . LEU A 1 86 ? 17.301 -14.654 -11.627 1.00 15.46 84 LEU A C 1
ATOM 671 O O . LEU A 1 86 ? 17.930 -13.597 -11.599 1.00 16.63 84 LEU A O 1
ATOM 676 N N . LEU A 1 87 ? 17.799 -15.818 -11.214 1.00 16.90 85 LEU A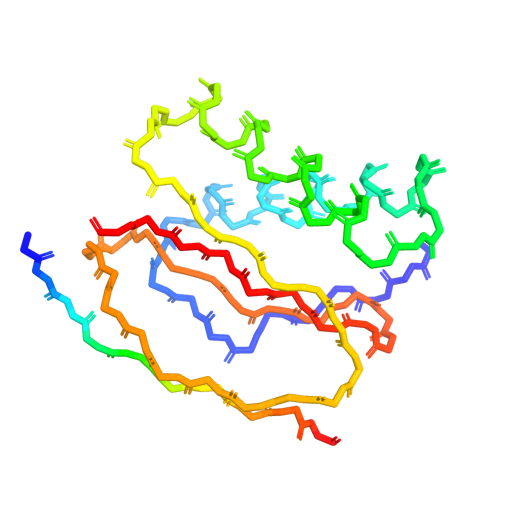 N 1
ATOM 677 C CA . LEU A 1 87 ? 19.059 -15.943 -10.498 1.00 19.25 85 LEU A CA 1
ATOM 678 C C . LEU A 1 87 ?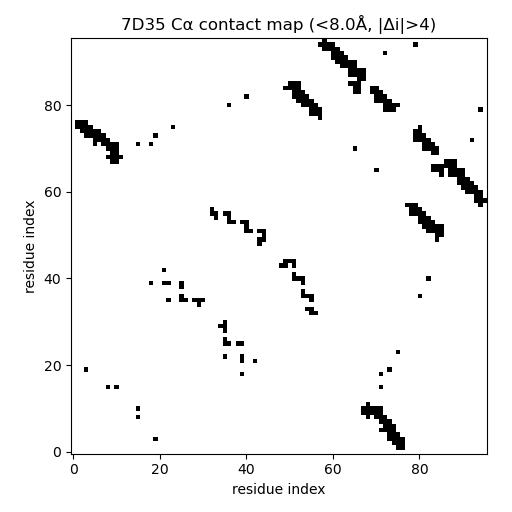 19.747 -17.212 -10.969 1.00 20.57 85 LEU A C 1
ATOM 679 O O . LEU A 1 87 ? 19.130 -18.280 -10.980 1.00 22.96 85 LEU A O 1
ATOM 684 N N . PHE A 1 88 ? 21.012 -17.103 -11.360 1.00 15.93 86 PHE A N 1
ATOM 685 C CA . PHE A 1 88 ? 21.667 -18.230 -12.003 1.00 23.99 86 PHE A CA 1
ATOM 686 C C . PHE A 1 88 ? 23.167 -17.998 -12.010 1.00 25.73 86 PHE A C 1
ATOM 687 O O . PHE A 1 88 ? 23.643 -16.869 -11.871 1.00 26.46 86 PHE A O 1
ATOM 695 N N . LYS A 1 89 ? 23.905 -19.083 -12.199 1.00 24.43 87 LYS A N 1
ATOM 696 C CA . LYS A 1 89 ? 25.358 -19.074 -12.092 1.00 29.32 87 LYS A CA 1
ATOM 697 C C . LYS A 1 89 ? 25.956 -19.409 -13.454 1.00 32.54 87 LYS A C 1
ATOM 698 O O . LYS A 1 89 ? 25.816 -20.541 -13.929 1.00 31.53 87 LYS A O 1
ATOM 704 N N . SER A 1 90 ? 26.637 -18.426 -14.057 1.00 35.04 88 SER A N 1
ATOM 705 C CA . SER A 1 90 ? 27.210 -18.495 -15.415 1.00 36.06 88 SER A CA 1
ATOM 706 C C . SER A 1 90 ? 27.791 -19.860 -15.783 1.00 45.62 88 SER A C 1
ATOM 707 O O . SER A 1 90 ? 28.868 -20.239 -15.310 1.00 47.85 88 SER A O 1
ATOM 710 N N . LYS B 2 1 ? 28.580 -28.984 -15.992 1.00 50.34 67 LYS B N 1
ATOM 711 C CA . LYS B 2 1 ? 28.223 -28.712 -17.382 1.00 46.91 67 LYS B CA 1
ATOM 712 C C . LYS B 2 1 ? 27.180 -27.598 -17.496 1.00 45.85 67 LYS B C 1
ATOM 713 O O . LYS B 2 1 ? 26.605 -27.155 -16.500 1.00 51.01 67 LYS B O 1
ATOM 719 N N . THR B 2 2 ? 26.944 -27.159 -18.727 1.00 48.72 68 THR B N 1
ATOM 720 C CA . THR B 2 2 ? 26.061 -26.044 -19.025 1.00 44.40 68 THR B CA 1
ATOM 721 C C . THR B 2 2 ? 24.639 -26.530 -19.286 1.00 42.33 68 THR B C 1
ATOM 722 O O . THR B 2 2 ? 24.368 -27.720 -19.436 1.00 45.70 68 THR B O 1
ATOM 726 N N . ARG B 2 3 ? 23.725 -25.572 -19.341 1.00 41.48 69 ARG B N 1
ATOM 727 C CA . ARG B 2 3 ? 22.364 -25.802 -19.794 1.00 36.44 69 ARG B CA 1
ATOM 728 C C . ARG B 2 3 ? 21.760 -24.439 -20.090 1.00 36.83 69 ARG B C 1
ATOM 729 O O . ARG B 2 3 ? 22.142 -23.435 -19.481 1.00 36.20 69 ARG B O 1
ATOM 737 N N . ASN B 2 4 ? 20.842 -24.403 -21.047 1.00 34.64 70 ASN B N 1
ATOM 738 C CA . ASN B 2 4 ? 20.195 -23.162 -21.436 1.00 30.15 70 ASN B CA 1
ATOM 739 C C . ASN B 2 4 ? 18.777 -23.115 -20.880 1.00 30.95 70 ASN B C 1
ATOM 740 O O . ASN B 2 4 ? 18.112 -24.143 -20.722 1.00 31.38 70 ASN B O 1
ATOM 745 N N . SER B 2 5 ? 18.328 -21.905 -20.554 1.00 26.92 71 SER B N 1
ATOM 746 C CA . SER B 2 5 ? 17.024 -21.724 -19.938 1.00 24.97 71 SER B CA 1
ATOM 747 C C . SER B 2 5 ? 16.367 -20.479 -20.501 1.00 22.84 71 SER B C 1
ATOM 748 O O . SER B 2 5 ? 17.035 -19.506 -20.863 1.00 22.04 71 SER B O 1
ATOM 751 N N . GLN B 2 6 ? 15.043 -20.522 -20.552 1.00 21.92 72 GLN B N 1
ATOM 752 C CA . GLN B 2 6 ? 14.221 -19.441 -21.056 1.00 21.09 72 GLN B CA 1
ATOM 753 C C . GLN B 2 6 ? 13.218 -19.048 -19.982 1.00 23.21 72 GLN B C 1
ATOM 754 O O . GLN B 2 6 ? 12.779 -19.895 -19.200 1.00 24.36 72 GLN B O 1
ATOM 760 N N . THR B 2 7 ? 12.893 -17.755 -19.911 1.00 23.63 73 THR B N 1
ATOM 761 C CA . THR B 2 7 ? 11.881 -17.248 -18.991 1.00 22.80 73 THR B CA 1
ATOM 762 C C . THR B 2 7 ? 11.090 -16.151 -19.683 1.00 21.73 73 THR B C 1
ATOM 763 O O . THR B 2 7 ? 11.633 -15.382 -20.476 1.00 18.49 73 THR B O 1
ATOM 767 N N . GLN B 2 8 ? 9.810 -16.064 -19.337 1.00 25.19 74 GLN B N 1
ATOM 768 C CA . GLN B 2 8 ? 8.930 -14.990 -19.772 1.00 25.58 74 GLN B CA 1
ATOM 769 C C . GLN B 2 8 ? 8.060 -14.562 -18.598 1.00 23.10 74 GLN B C 1
ATOM 770 O O . GLN B 2 8 ? 7.528 -15.407 -17.880 1.00 24.44 74 GLN B O 1
ATOM 776 N N . THR B 2 9 ? 7.919 -13.259 -18.393 1.00 24.03 75 THR B N 1
ATOM 777 C CA . THR B 2 9 ? 6.989 -12.789 -17.382 1.00 27.75 75 THR B CA 1
ATOM 778 C C . THR B 2 9 ? 5.564 -12.861 -17.902 1.00 29.70 75 THR B C 1
ATOM 779 O O . THR B 2 9 ? 5.307 -12.688 -19.093 1.00 34.74 75 THR B O 1
ATOM 783 N N . ASP B 2 10 ? 4.638 -13.096 -16.983 1.00 37.79 76 ASP B N 1
ATOM 784 C CA . ASP B 2 10 ? 3.222 -13.230 -17.297 1.00 40.90 76 ASP B CA 1
ATOM 785 C C . ASP B 2 10 ? 2.512 -11.881 -17.376 1.00 39.08 76 ASP B C 1
ATOM 786 O O . ASP B 2 10 ? 3.154 -10.831 -17.439 1.00 38.08 76 ASP B O 1
#

InterPro domains:
  IPR001372 Dynein light chain, type 1/2 [PF01221] (5-88)
  IPR001372 Dynein light chain, type 1/2 [PTHR11886] (5-88)
  IPR001372 Dynein light chain, type 1/2 [SM01375] (1-88)
  IPR019763 Dynein light chain, type 1/2, conserved site [PS01239] (55-69)
  IPR037177 Dynein light chain superfamily [G3DSA:3.30.740.10] (1-89)
  IPR037177 Dynein light chain superfamily [SSF54648] (2-89)

Radius of gyration: 11.93 Å; Cα contacts (8 Å, |Δi|>4): 173; chains: 2; bounding box: 28×28×25 Å

Secondary structure (DSSP, 8-state):
---EEEEEEES-HHHHHHHHHHHHHHHHH--SHHHHHHHHHHHHHHHH-S-EEEEEESS-EEEEE--TT-EEEEEETTEEEEEEE-/---EEEEE--

GO terms:
  GO:0004857 enzyme inhibitor activity (F, IDA)
  GO:0035861 site of double-strand break (C, IDA)
  GO:0072686 mitotic spindle (C, IDA)
  GO:0000776 kinetochore (C, IDA)
  GO:0005634 nucleus (C, IDA)
  GO:0005737 cytoplasm (C, IDA)
  GO:0005813 centrosome (C, IDA)
  GO:0005856 cytoskeleton (C, IDA)
  GO:0008180 COP9 signalosome (C, IDA)
  GO:0110027 negative regulation of DNA strand resection involved in replication fork processing (P, IDA)
  GO:0005694 chromosome (C, EXP)
  GO:0005739 mitochondrion (C, EXP)
  GO:0005515 protein binding (F, IPI)
  GO:0097542 ciliary tip (C, TAS)
  GO:0101003 ficolin-1-rich granule membrane (C, TAS)
  GO:0070821 tertiary granule membrane (C, TAS)
  GO:0005829 cytosol (C, TAS)
  GO:0005886 plasma membrane (C, TAS)
  GO:0005929 cilium (C, TAS)
  GO:0005654 nucleoplasm (C, IDA)

Sequence (96 aa):
DRKAVIKNADMSEEMQQDSVECATQALEKYNIEKDIAAHIKKEFDKKYNPTWHCIVGRNFGSYVTHETKHFIYFYLGQVAILLFKSKTRNSQTQTD

Nearest PDB structures (foldseek):
  3brl-assembly1_A-2  TM=1.006E+00  e=3.704E-17  Drosophila melanogaster
  4d07-assembly1_A-2  TM=1.005E+00  e=3.960E-17  Homo sapiens
  7y8w-assembly4_R  TM=1.002E+00  e=1.153E-16  Caenorhabditis elegans
  2xqq-assembly2_B  TM=1.004E+00  e=2.570E-16  Homo sapiens
  3rjs-assembly1_A-2  TM=9.766E-01  e=1.561E-15  Toxoplasma gondii

Solvent-accessible surface area: 5675 Å² total; per-residue (Å²): 193,104,161,46,53,72,108,60,37,25,10,50,111,145,30,26,100,32,0,28,103,1,0,55,90,0,32,140,143,73,143,105,68,155,42,4,13,42,38,0,59,122,41,0,34,146,89,58,102,81,58,0,63,17,77,12,7,140,129,35,46,22,140,29,69,0,57,38,129,31,0,0,11,0,24,4,28,134,7,0,0,0,0,18,32,75,199,83,100,69,7,132,8,120,11,144

Organism: Homo sapiens (NCBI:txid9606)